Protein AF-A0A9E2CXP8-F1 (afdb_monomer_lite)

Radius of gyration: 31.52 Å; chains: 1; bounding box: 55×39×89 Å

pLDDT: mean 81.75, std 13.58, range [35.97, 96.25]

Secondary structure (DSSP, 8-state):
----PPEEEEEEEETT--SSHHHHHHHTT--GGGEEEEEE-SS----HHHHHHHHH--TT-EEEE--SHHHHHHHHHHHHHHHHHHHHHHHHHHHHHTT---SSPPS--HHHHHHHHHHTT-TT--HHHHHHHHT--HHHHHHHB-TTSPBPHHHHHHHTT---

Foldseek 3Di:
DPPDAAEAEEEEDEVVDPDPDQVVVVVVVHDNVRYFYAYDDPDDPDGVRVVVNVVVDDPRHHYDYPDDVPVVVVVVVVVVVVVVVVVVVVVVVVCVVVVDDDDDDDLDALVLLVVLLVLALDPPRDLVVSCVVSVHDSVVSCCAAPNNSDGHPVVVCNVVVNDD

Sequence (164 aa):
MPPDRCRVGIIFCWVLFVLHNKDALIAAGVAADHIYEDRASGKLDARPGLDAALKSLREGDTLVVWKLVFGIFAALAEFERELISERTKAGLASARARGRSGGAPYKMTVAKLRLAMAAMGQPETTVGDLCNELGITRQTLYRHVDPDGNLRDDGQKLLAGRRK

Structure (mmCIF, N/CA/C/O backbone):
data_AF-A0A9E2CXP8-F1
#
_entry.id   AF-A0A9E2CXP8-F1
#
loop_
_atom_site.group_PDB
_atom_site.id
_atom_site.type_symbol
_atom_site.label_atom_id
_atom_site.label_alt_id
_atom_site.label_comp_id
_atom_site.label_asym_id
_atom_site.label_entity_id
_atom_site.label_seq_id
_atom_site.pdbx_PDB_ins_code
_atom_site.Cartn_x
_atom_site.Cartn_y
_atom_site.Cartn_z
_atom_site.occupancy
_atom_site.B_iso_or_equiv
_atom_site.auth_seq_id
_atom_site.auth_comp_id
_atom_site.auth_asym_id
_atom_site.auth_atom_id
_atom_site.pdbx_PDB_model_num
ATOM 1 N N . MET A 1 1 ? 27.183 7.262 -57.376 1.00 35.97 1 MET A N 1
ATOM 2 C CA . MET A 1 1 ? 27.556 6.630 -56.095 1.00 35.97 1 MET A CA 1
ATOM 3 C C . MET A 1 1 ? 26.531 7.099 -55.076 1.00 35.97 1 MET A C 1
ATOM 5 O O . MET A 1 1 ? 26.427 8.312 -54.927 1.00 35.97 1 MET A O 1
ATOM 9 N N . PRO A 1 2 ? 25.674 6.235 -54.505 1.00 46.97 2 PRO A N 1
ATOM 10 C CA . PRO A 1 2 ? 24.772 6.692 -53.452 1.00 46.97 2 PRO A CA 1
ATOM 11 C C . PRO A 1 2 ? 25.624 7.181 -52.267 1.00 46.97 2 PRO A C 1
ATOM 13 O O . PRO A 1 2 ? 26.678 6.586 -52.031 1.00 46.97 2 PRO A O 1
ATOM 16 N N . PRO A 1 3 ? 25.227 8.265 -51.577 1.00 52.47 3 PRO A N 1
ATOM 17 C CA . PRO A 1 3 ? 25.973 8.779 -50.433 1.00 52.47 3 PRO A CA 1
ATOM 18 C C . PRO A 1 3 ? 26.113 7.686 -49.368 1.00 52.47 3 PRO A C 1
ATOM 20 O O . PRO A 1 3 ? 25.228 6.835 -49.232 1.00 52.47 3 PRO A O 1
ATOM 23 N N . ASP A 1 4 ? 27.236 7.692 -48.654 1.00 58.53 4 ASP A N 1
ATOM 24 C CA . ASP A 1 4 ? 27.537 6.742 -47.585 1.00 58.53 4 ASP A CA 1
ATOM 25 C C . ASP A 1 4 ? 26.361 6.674 -46.597 1.00 58.53 4 ASP A C 1
ATOM 27 O O . ASP A 1 4 ? 26.051 7.632 -45.890 1.00 58.53 4 ASP A O 1
ATOM 31 N N . ARG A 1 5 ? 25.639 5.547 -46.610 1.00 66.69 5 ARG A N 1
ATOM 32 C CA . ARG A 1 5 ? 24.440 5.339 -45.787 1.00 66.69 5 ARG A CA 1
ATOM 33 C C . ARG A 1 5 ? 24.847 5.285 -44.317 1.00 66.69 5 ARG A C 1
ATOM 35 O O . ARG A 1 5 ? 25.621 4.404 -43.937 1.00 66.69 5 ARG A O 1
ATOM 42 N N . CYS A 1 6 ? 24.315 6.187 -43.496 1.00 71.00 6 CYS A N 1
ATOM 43 C CA . CYS A 1 6 ? 24.635 6.232 -42.074 1.00 71.00 6 CYS A CA 1
ATOM 44 C C . CYS A 1 6 ? 23.954 5.080 -41.321 1.00 71.00 6 CYS A C 1
ATOM 46 O O . CYS A 1 6 ? 22.795 4.724 -41.561 1.00 71.00 6 CYS A O 1
ATOM 48 N N . ARG A 1 7 ? 24.704 4.466 -40.401 1.00 78.94 7 ARG A N 1
ATOM 49 C CA . ARG A 1 7 ? 24.192 3.463 -39.463 1.00 78.94 7 ARG A CA 1
ATOM 50 C C . ARG A 1 7 ? 24.018 4.127 -38.108 1.00 78.94 7 ARG A C 1
ATOM 52 O O . ARG A 1 7 ? 24.965 4.713 -37.596 1.00 78.94 7 ARG A O 1
ATOM 59 N N . VAL A 1 8 ? 22.830 3.995 -37.531 1.00 78.62 8 VAL A N 1
ATOM 60 C CA . VAL A 1 8 ? 22.523 4.484 -36.182 1.00 78.62 8 VAL A CA 1
ATOM 61 C C . VAL A 1 8 ? 22.407 3.285 -35.255 1.00 78.62 8 VAL A C 1
ATOM 63 O O . VAL A 1 8 ? 21.704 2.328 -35.574 1.00 78.62 8 VAL A O 1
ATOM 66 N N . GLY A 1 9 ? 23.111 3.307 -34.128 1.00 77.00 9 GLY A N 1
ATOM 67 C CA . GLY A 1 9 ? 23.114 2.229 -33.145 1.00 77.00 9 GLY A CA 1
ATOM 68 C C . GLY A 1 9 ? 22.351 2.613 -31.888 1.00 77.00 9 GLY A C 1
ATOM 69 O O . GLY A 1 9 ? 22.445 3.745 -31.420 1.00 77.00 9 GLY A O 1
ATOM 70 N N . ILE A 1 10 ? 21.632 1.657 -31.303 1.00 76.06 10 ILE A N 1
ATOM 71 C CA . ILE A 1 10 ? 21.034 1.829 -29.977 1.00 76.06 10 ILE A CA 1
ATOM 72 C C . ILE A 1 10 ? 21.374 0.665 -29.050 1.00 76.06 10 ILE A C 1
ATOM 74 O O . ILE A 1 10 ? 21.231 -0.509 -29.403 1.00 76.06 10 ILE A O 1
ATOM 78 N N . ILE A 1 11 ? 21.782 1.013 -27.833 1.00 74.31 11 ILE A N 1
ATOM 79 C CA . ILE A 1 11 ? 22.097 0.103 -26.739 1.00 74.31 11 ILE A CA 1
ATOM 80 C C . ILE A 1 11 ? 21.043 0.264 -25.648 1.00 74.31 11 ILE A C 1
ATOM 82 O O . ILE A 1 11 ? 20.830 1.355 -25.127 1.00 74.31 11 ILE A O 1
ATOM 86 N N . PHE A 1 12 ? 20.431 -0.845 -25.240 1.00 69.88 12 PHE A N 1
ATOM 87 C CA . PHE A 1 12 ? 19.623 -0.882 -24.027 1.00 69.88 12 PHE A CA 1
ATOM 88 C C . PHE A 1 12 ? 20.480 -1.401 -22.869 1.00 69.88 12 PHE A C 1
ATOM 90 O O . PHE A 1 12 ? 20.890 -2.561 -22.845 1.00 69.88 12 PHE A O 1
ATOM 97 N N . CYS A 1 13 ? 20.779 -0.518 -21.928 1.00 63.81 13 CYS A N 1
ATOM 98 C CA . CYS A 1 13 ? 21.586 -0.762 -20.747 1.00 63.81 13 CYS A CA 1
ATOM 99 C C . CYS A 1 13 ? 20.659 -1.058 -19.561 1.00 63.81 13 CYS A C 1
ATOM 101 O O . CYS A 1 13 ? 20.107 -0.159 -18.917 1.00 63.81 13 CYS A O 1
ATOM 103 N N . TRP A 1 14 ? 20.476 -2.348 -19.276 1.00 59.94 14 TRP A N 1
ATOM 104 C CA . TRP A 1 14 ? 19.907 -2.786 -18.006 1.00 59.94 14 TRP A CA 1
ATOM 105 C C . TRP A 1 14 ? 21.019 -2.776 -16.960 1.00 59.94 14 TRP A C 1
ATOM 107 O O . TRP A 1 14 ? 22.137 -3.190 -17.256 1.00 59.94 14 TRP A O 1
ATOM 117 N N . VAL A 1 15 ? 20.724 -2.311 -15.743 1.00 55.59 15 VAL A N 1
ATOM 118 C CA . VAL A 1 15 ? 21.714 -2.056 -14.669 1.00 55.59 15 VAL A CA 1
ATOM 119 C C . VAL A 1 15 ? 22.674 -3.229 -14.398 1.00 55.59 15 VAL A C 1
ATOM 121 O O . VAL A 1 15 ? 23.757 -3.012 -13.866 1.00 55.59 15 VAL A O 1
ATOM 124 N N . LEU A 1 16 ? 22.317 -4.454 -14.796 1.00 52.16 16 LEU A N 1
ATOM 125 C CA . LEU A 1 16 ? 23.128 -5.655 -14.608 1.00 52.16 16 LEU A CA 1
ATOM 126 C C . LEU A 1 16 ? 24.107 -5.988 -15.758 1.00 52.16 16 LEU A C 1
ATOM 128 O O . LEU A 1 16 ? 24.914 -6.898 -15.598 1.00 52.16 16 LEU A O 1
ATOM 132 N N . PHE A 1 17 ? 24.068 -5.300 -16.905 1.00 52.06 17 PHE A N 1
ATOM 133 C CA . PHE A 1 17 ? 24.870 -5.662 -18.084 1.00 52.06 17 PHE A CA 1
ATOM 134 C C . PHE A 1 17 ? 25.500 -4.426 -18.737 1.00 52.06 17 PHE A C 1
ATOM 136 O O . PHE A 1 17 ? 25.025 -3.899 -19.741 1.00 52.06 17 PHE A O 1
ATOM 143 N N . VAL A 1 18 ? 26.584 -3.936 -18.139 1.00 51.12 18 VAL A N 1
ATOM 144 C CA . VAL A 1 18 ? 27.315 -2.756 -18.614 1.00 51.12 18 VAL A CA 1
ATOM 145 C C . VAL A 1 18 ? 28.747 -3.180 -18.887 1.00 51.12 18 VAL A C 1
ATOM 147 O O . VAL A 1 18 ? 29.464 -3.406 -17.926 1.00 51.12 18 VAL A O 1
ATOM 150 N N . LEU A 1 19 ? 29.128 -3.353 -20.161 1.00 48.81 19 LEU A N 1
ATOM 151 C CA . LEU A 1 19 ? 30.477 -3.066 -20.706 1.00 48.81 19 LEU A CA 1
ATOM 152 C C . LEU A 1 19 ? 30.718 -3.646 -22.115 1.00 48.81 19 LEU A C 1
ATOM 154 O O . LEU A 1 19 ? 31.548 -3.105 -22.825 1.00 48.81 19 LEU A O 1
ATOM 158 N N . HIS A 1 20 ? 29.985 -4.669 -22.576 1.00 54.59 20 HIS A N 1
ATOM 159 C CA . HIS A 1 20 ? 30.337 -5.387 -23.825 1.00 54.59 20 HIS A CA 1
ATOM 160 C C . HIS A 1 20 ? 29.645 -4.916 -25.128 1.00 54.59 20 HIS A C 1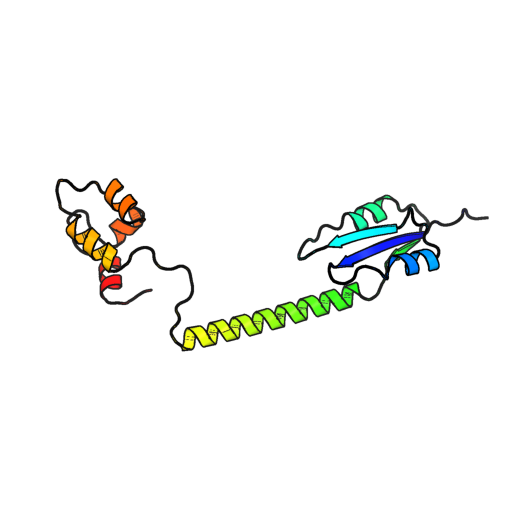
ATOM 162 O O . HIS A 1 20 ? 29.897 -5.486 -26.186 1.00 54.59 20 HIS A O 1
ATOM 168 N N . ASN A 1 21 ? 28.742 -3.925 -25.091 1.00 64.69 21 ASN A N 1
ATOM 169 C CA . ASN A 1 21 ? 27.848 -3.641 -26.234 1.00 64.69 21 ASN A CA 1
ATOM 170 C C . ASN A 1 21 ? 28.375 -2.554 -27.203 1.00 64.69 21 ASN A C 1
ATOM 172 O O . ASN A 1 21 ? 28.172 -2.651 -28.411 1.00 64.69 21 ASN A O 1
ATOM 176 N N . LYS A 1 22 ? 29.111 -1.546 -26.712 1.00 71.69 22 LYS A N 1
ATOM 177 C CA . LYS A 1 22 ? 29.626 -0.448 -27.558 1.00 71.69 22 LYS A CA 1
ATOM 178 C C . LYS A 1 22 ? 30.619 -0.930 -28.616 1.00 71.69 22 LYS A C 1
ATOM 180 O O . LYS A 1 22 ? 30.468 -0.586 -29.786 1.00 71.69 22 LYS A O 1
ATOM 185 N N . ASP A 1 23 ? 31.566 -1.778 -28.226 1.00 75.56 23 ASP A N 1
ATOM 186 C CA . ASP A 1 23 ? 32.609 -2.283 -29.126 1.00 75.56 23 ASP A CA 1
ATOM 187 C C . ASP A 1 23 ? 32.026 -3.113 -30.277 1.00 75.56 23 ASP A C 1
ATOM 189 O O . ASP A 1 23 ? 32.481 -3.014 -31.415 1.00 75.56 23 ASP A O 1
ATOM 193 N N . ALA A 1 24 ? 30.957 -3.871 -30.011 1.00 74.31 24 ALA A N 1
ATOM 194 C CA . ALA A 1 24 ? 30.262 -4.657 -31.026 1.00 74.31 24 ALA A CA 1
ATOM 195 C C . ALA A 1 24 ? 29.570 -3.778 -32.086 1.00 74.31 24 ALA A C 1
ATOM 197 O O . ALA A 1 24 ? 29.554 -4.136 -33.263 1.00 74.31 24 ALA A O 1
ATOM 198 N N . LEU A 1 25 ? 29.021 -2.621 -31.696 1.00 75.88 25 LEU A N 1
ATOM 199 C CA . LEU A 1 25 ? 28.403 -1.675 -32.633 1.00 75.88 25 LEU A CA 1
ATOM 200 C C . LEU A 1 25 ? 29.446 -0.913 -33.455 1.00 75.88 25 LEU A C 1
ATOM 202 O O . LEU A 1 25 ? 29.259 -0.735 -34.660 1.00 75.88 25 LEU A O 1
ATOM 206 N N . ILE A 1 26 ? 30.563 -0.533 -32.835 1.00 81.12 26 ILE A N 1
ATOM 207 C CA . ILE A 1 26 ? 31.689 0.098 -33.534 1.00 81.12 26 ILE A CA 1
ATOM 208 C C . ILE A 1 26 ? 32.286 -0.880 -34.557 1.00 81.12 26 ILE A C 1
ATOM 210 O O . ILE A 1 26 ? 32.475 -0.518 -35.717 1.00 81.12 26 ILE A O 1
ATOM 214 N N . ALA A 1 27 ? 32.489 -2.146 -34.176 1.00 79.62 27 ALA A N 1
ATOM 215 C CA . ALA A 1 27 ? 32.935 -3.202 -35.089 1.00 79.62 27 ALA A CA 1
ATOM 216 C C . ALA A 1 27 ? 31.931 -3.473 -36.228 1.00 79.62 27 ALA A C 1
ATOM 218 O O . ALA A 1 27 ? 32.328 -3.847 -37.330 1.00 79.62 27 ALA A O 1
ATOM 219 N N . ALA A 1 28 ? 30.635 -3.238 -35.997 1.00 76.44 28 ALA A N 1
ATOM 220 C CA . ALA A 1 28 ? 29.589 -3.303 -37.019 1.00 76.44 28 ALA A CA 1
ATOM 221 C C . ALA A 1 28 ? 29.518 -2.052 -37.924 1.00 76.44 28 ALA A C 1
ATOM 223 O O . ALA A 1 28 ? 28.629 -1.965 -38.781 1.00 76.44 28 ALA A O 1
ATOM 224 N N . GLY A 1 29 ? 30.435 -1.092 -37.763 1.00 81.19 29 GLY A N 1
ATOM 225 C CA . GLY A 1 29 ? 30.525 0.117 -38.582 1.00 81.19 29 GLY A CA 1
ATOM 226 C C . GLY A 1 29 ? 29.540 1.218 -38.190 1.00 81.19 29 GLY A C 1
ATOM 227 O O . GLY A 1 29 ? 29.186 2.036 -39.036 1.00 81.19 29 GLY A O 1
ATOM 228 N N . VAL A 1 30 ? 29.055 1.227 -36.944 1.00 83.44 30 VAL A N 1
ATOM 229 C CA . VAL A 1 30 ? 28.290 2.353 -36.390 1.00 83.44 30 VAL A CA 1
ATOM 230 C C . VAL A 1 30 ? 29.275 3.390 -35.853 1.00 83.44 30 VAL A C 1
ATOM 232 O O . VAL A 1 30 ? 30.116 3.072 -35.012 1.00 83.44 30 VAL A O 1
ATOM 235 N N . ALA A 1 31 ? 29.177 4.628 -36.332 1.00 82.31 31 ALA A N 1
ATOM 236 C CA . ALA A 1 31 ? 30.003 5.720 -35.832 1.00 82.31 31 ALA A CA 1
ATOM 237 C C . ALA A 1 31 ? 29.604 6.084 -34.389 1.00 82.31 31 ALA A C 1
ATOM 239 O O . ALA A 1 31 ? 28.431 6.021 -34.022 1.00 82.31 31 ALA A O 1
ATOM 240 N N . ALA A 1 32 ? 30.587 6.412 -33.546 1.00 79.31 32 ALA A N 1
ATOM 241 C CA . ALA A 1 32 ? 30.396 6.537 -32.097 1.00 79.31 32 ALA A CA 1
ATOM 242 C C . ALA A 1 32 ? 29.436 7.672 -31.687 1.00 79.31 32 ALA A C 1
ATOM 244 O O . ALA A 1 32 ? 28.761 7.572 -30.666 1.00 79.31 32 ALA A O 1
ATOM 245 N N . ASP A 1 33 ? 29.361 8.725 -32.496 1.00 83.00 33 ASP A N 1
ATOM 246 C CA . ASP A 1 33 ? 28.425 9.849 -32.392 1.00 83.00 33 ASP A CA 1
ATOM 247 C C . ASP A 1 33 ? 26.975 9.468 -32.730 1.00 83.00 33 ASP A C 1
ATOM 249 O O . ASP A 1 33 ? 26.037 10.138 -32.300 1.00 83.00 33 ASP A O 1
ATOM 253 N N . HIS A 1 34 ? 26.787 8.352 -33.433 1.00 83.25 34 HIS A N 1
ATOM 254 C CA . HIS A 1 34 ? 25.494 7.776 -33.786 1.00 83.25 34 HIS A CA 1
ATOM 255 C C . HIS A 1 34 ? 25.107 6.574 -32.902 1.00 83.25 34 HIS A C 1
ATOM 257 O O . HIS A 1 34 ? 24.222 5.798 -33.274 1.00 83.25 34 HIS A O 1
ATOM 263 N N . ILE A 1 35 ? 25.745 6.405 -31.733 1.00 84.44 35 ILE A N 1
ATOM 264 C CA . ILE A 1 35 ? 25.391 5.386 -30.732 1.00 84.44 35 ILE A CA 1
ATOM 265 C C . ILE A 1 35 ? 24.607 6.027 -29.585 1.00 84.44 35 ILE A C 1
ATOM 267 O O . ILE A 1 35 ? 25.123 6.860 -28.842 1.00 84.44 35 ILE 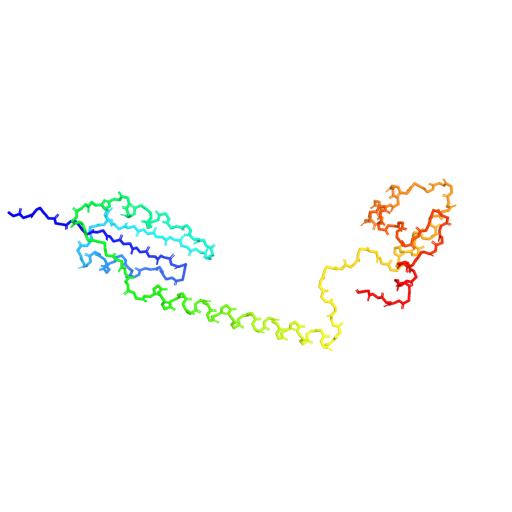A O 1
ATOM 271 N N . TYR A 1 36 ? 23.374 5.569 -29.397 1.00 84.69 36 TYR A N 1
ATOM 272 C CA . TYR A 1 36 ? 22.481 6.008 -28.329 1.00 84.69 36 TYR A CA 1
ATOM 273 C C . TYR A 1 36 ? 22.366 4.940 -27.241 1.00 84.69 36 TYR A C 1
ATOM 275 O O . TYR A 1 36 ? 22.415 3.742 -27.524 1.00 84.69 36 TYR A O 1
ATOM 283 N N . GLU A 1 37 ? 22.184 5.364 -25.991 1.00 78.38 37 GLU A N 1
ATOM 284 C CA . GLU A 1 37 ? 22.066 4.465 -24.841 1.00 78.38 37 GLU A CA 1
ATOM 285 C C . GLU A 1 37 ? 20.803 4.765 -24.036 1.00 78.38 37 GLU A C 1
ATOM 287 O O . GLU A 1 37 ? 20.549 5.906 -23.657 1.00 78.38 37 GLU A O 1
ATOM 292 N N . ASP A 1 38 ? 20.044 3.722 -23.720 1.00 77.19 38 ASP A N 1
ATOM 293 C CA . ASP A 1 38 ? 18.969 3.773 -22.736 1.00 77.19 38 ASP A CA 1
ATOM 294 C C . ASP A 1 38 ? 19.436 3.122 -21.445 1.00 77.19 38 ASP A C 1
ATOM 296 O O . ASP A 1 38 ? 19.695 1.922 -21.416 1.00 77.19 38 ASP A O 1
ATOM 300 N N . ARG A 1 39 ? 19.507 3.885 -20.354 1.00 70.19 39 ARG A N 1
ATOM 301 C CA . ARG A 1 39 ? 19.752 3.330 -19.021 1.00 70.19 39 ARG A CA 1
ATOM 302 C C . ARG A 1 39 ? 18.428 3.190 -18.286 1.00 70.19 39 ARG A C 1
ATOM 304 O O . ARG A 1 39 ? 17.881 4.181 -17.813 1.00 70.19 39 ARG A O 1
ATOM 311 N N . ALA A 1 40 ? 17.938 1.962 -18.159 1.00 63.81 40 ALA A N 1
ATOM 312 C CA . ALA A 1 40 ? 16.689 1.684 -17.459 1.00 63.81 40 ALA A CA 1
ATOM 313 C C . ALA A 1 40 ? 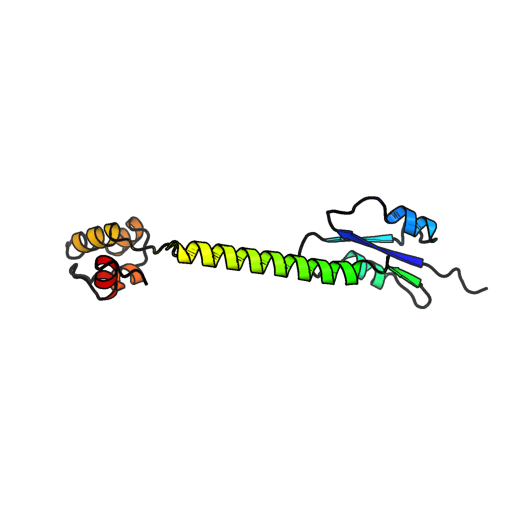16.938 0.825 -16.215 1.00 63.81 40 ALA A C 1
ATOM 315 O O . ALA A 1 40 ? 17.522 -0.259 -16.288 1.00 63.81 40 ALA A O 1
ATOM 316 N N . SER A 1 41 ? 16.465 1.305 -15.063 1.00 56.66 41 SER A N 1
ATOM 317 C CA . SER A 1 41 ? 16.297 0.506 -13.852 1.00 56.66 41 SER A CA 1
ATOM 318 C C . SER A 1 41 ? 14.802 0.427 -13.531 1.00 56.66 41 SER A C 1
ATOM 320 O O . SER A 1 41 ? 14.136 1.432 -13.292 1.00 56.66 41 SER A O 1
ATOM 322 N N . GLY A 1 42 ? 14.235 -0.777 -13.578 1.00 59.91 42 GLY A N 1
ATOM 323 C CA . GLY A 1 42 ? 12.827 -0.997 -13.242 1.00 59.91 42 GLY A CA 1
ATOM 324 C C . GLY A 1 42 ? 11.819 -0.650 -14.348 1.00 59.91 42 GLY A C 1
ATOM 325 O O . GLY A 1 42 ? 12.093 -0.791 -15.536 1.00 59.91 42 GLY A O 1
ATOM 326 N N . LYS A 1 43 ? 10.602 -0.277 -13.930 1.00 55.44 43 LYS A N 1
ATOM 327 C CA . LYS A 1 43 ? 9.381 -0.170 -14.752 1.00 55.44 43 LYS A CA 1
ATOM 328 C C . LYS A 1 43 ? 9.205 1.233 -15.351 1.00 55.44 43 LYS A C 1
ATOM 330 O O . LYS A 1 43 ? 8.200 1.894 -15.102 1.00 55.44 43 LYS A O 1
ATOM 335 N N . LEU A 1 44 ? 10.214 1.727 -16.057 1.00 58.50 44 LEU A N 1
ATOM 336 C CA . LEU A 1 44 ? 10.110 2.973 -16.813 1.00 58.50 44 LEU A CA 1
ATOM 337 C C . LEU A 1 44 ? 9.952 2.622 -18.290 1.00 58.50 44 LEU A C 1
ATOM 339 O O . LEU A 1 44 ? 10.851 2.038 -18.888 1.00 58.50 44 LEU A O 1
ATOM 343 N N . ASP A 1 45 ? 8.799 2.980 -18.856 1.00 64.06 45 ASP A N 1
ATOM 344 C CA . ASP A 1 45 ? 8.516 2.804 -20.286 1.00 64.06 45 ASP A CA 1
ATOM 345 C C . ASP A 1 45 ? 9.220 3.870 -21.143 1.00 64.06 45 ASP A C 1
ATOM 347 O O . ASP A 1 45 ? 9.375 3.698 -22.351 1.00 64.06 45 ASP A O 1
ATOM 351 N N . ALA A 1 46 ? 9.663 4.967 -20.518 1.00 71.44 46 ALA A N 1
ATOM 352 C CA . ALA A 1 46 ? 10.371 6.052 -21.183 1.00 71.44 46 ALA A CA 1
ATOM 353 C C . ALA A 1 46 ? 11.761 5.597 -21.650 1.00 71.44 46 ALA A C 1
ATOM 355 O O . ALA A 1 46 ? 12.570 5.119 -20.851 1.00 71.44 46 ALA A O 1
ATOM 356 N N . ARG A 1 47 ? 12.036 5.791 -22.944 1.00 76.00 47 ARG A N 1
ATOM 357 C CA . ARG A 1 47 ? 13.292 5.419 -23.605 1.00 76.00 47 ARG A CA 1
ATOM 358 C C . ARG A 1 47 ? 13.898 6.616 -24.333 1.00 76.00 47 ARG A C 1
ATOM 360 O O . ARG A 1 47 ? 13.815 6.701 -25.558 1.00 76.00 47 ARG A O 1
ATOM 367 N N . PRO A 1 48 ? 14.479 7.572 -23.591 1.00 83.62 48 PRO A N 1
ATOM 368 C CA . PRO A 1 48 ? 15.024 8.785 -24.189 1.00 83.62 48 PRO A CA 1
ATOM 369 C C . PRO A 1 48 ? 16.139 8.501 -25.210 1.00 83.62 48 PRO A C 1
ATOM 371 O O . PRO A 1 48 ? 16.290 9.270 -26.157 1.00 83.62 48 PRO A O 1
ATOM 374 N N . GLY A 1 49 ? 16.893 7.405 -25.058 1.00 84.50 49 GLY A N 1
ATOM 375 C CA . GLY A 1 49 ? 17.906 6.963 -26.016 1.00 84.50 49 GLY A CA 1
ATOM 376 C C . GLY A 1 49 ? 17.290 6.482 -27.329 1.00 84.50 49 GLY A C 1
ATOM 377 O O . GLY A 1 49 ? 17.745 6.883 -28.399 1.00 84.50 49 GLY A O 1
ATOM 378 N N . LEU A 1 50 ? 16.210 5.696 -27.264 1.00 82.75 50 LEU A N 1
ATOM 379 C CA . LEU A 1 50 ? 15.450 5.290 -28.451 1.00 82.75 50 LEU A CA 1
ATOM 380 C C . LEU A 1 50 ? 14.782 6.467 -29.143 1.00 82.75 50 LEU A C 1
ATOM 382 O O . LEU A 1 50 ? 14.881 6.587 -30.362 1.00 82.75 50 LEU A O 1
ATOM 386 N N . ASP A 1 51 ? 14.163 7.359 -28.380 1.00 85.94 51 ASP A N 1
ATOM 387 C CA . ASP A 1 51 ? 13.521 8.546 -28.935 1.00 85.94 51 ASP A CA 1
ATOM 388 C C . ASP A 1 51 ? 14.541 9.460 -29.631 1.00 85.94 51 ASP A C 1
ATOM 390 O O . ASP A 1 51 ? 14.259 10.017 -30.693 1.00 85.94 51 ASP A O 1
ATOM 394 N N . ALA A 1 52 ? 15.742 9.605 -29.063 1.00 86.69 52 ALA A N 1
ATOM 395 C CA . ALA A 1 52 ? 16.830 10.369 -29.668 1.00 86.69 52 ALA A CA 1
ATOM 396 C C . ALA A 1 52 ? 17.378 9.702 -30.941 1.00 86.69 52 ALA A C 1
ATOM 398 O O . ALA A 1 52 ? 17.602 10.399 -31.931 1.00 86.69 52 ALA A O 1
ATOM 399 N N . ALA A 1 53 ? 17.528 8.372 -30.945 1.00 86.25 53 ALA A N 1
ATOM 400 C CA . ALA A 1 53 ? 17.949 7.617 -32.124 1.00 86.25 53 ALA A CA 1
ATOM 401 C C . ALA A 1 53 ? 16.924 7.725 -33.262 1.00 86.25 53 ALA A C 1
ATOM 403 O O . ALA A 1 53 ? 17.285 7.959 -34.409 1.00 86.25 53 ALA A O 1
ATOM 404 N N . LEU A 1 54 ? 15.630 7.613 -32.951 1.00 86.50 54 LEU A N 1
ATOM 405 C CA . LEU A 1 54 ? 14.564 7.745 -33.945 1.00 86.50 54 LEU A CA 1
ATOM 406 C C . LEU A 1 54 ? 14.486 9.158 -34.535 1.00 86.50 54 LEU A C 1
ATOM 408 O O . LEU A 1 54 ? 14.198 9.303 -35.718 1.00 86.50 54 LEU A O 1
ATOM 412 N N . LYS A 1 55 ? 14.771 10.196 -33.737 1.00 88.31 55 LYS A N 1
ATOM 413 C CA . LYS A 1 55 ? 14.808 11.591 -34.207 1.00 88.31 55 LYS A CA 1
ATOM 414 C C . LYS A 1 55 ? 16.000 11.907 -35.110 1.00 88.31 55 LYS A C 1
ATOM 416 O O . LYS A 1 55 ? 15.913 12.861 -35.879 1.00 88.31 55 LYS A O 1
ATOM 421 N N . SER A 1 56 ? 17.109 11.177 -34.993 1.00 86.56 56 SER A N 1
ATOM 422 C CA . SER A 1 56 ? 18.304 11.421 -35.810 1.00 86.56 56 SER A CA 1
ATOM 423 C C . SER A 1 56 ? 18.300 10.678 -37.146 1.00 86.56 56 SER A C 1
ATOM 425 O O . SER A 1 56 ? 19.039 11.080 -38.045 1.00 86.56 56 SER A O 1
ATOM 427 N N . LEU A 1 57 ? 17.455 9.651 -37.293 1.00 87.06 57 LEU A N 1
ATOM 428 C CA . LEU A 1 57 ? 17.301 8.886 -38.529 1.00 87.06 57 LEU A CA 1
ATOM 429 C C . LEU A 1 57 ? 16.736 9.738 -39.670 1.00 87.06 57 LEU A C 1
ATOM 431 O O . LEU A 1 57 ? 15.764 10.480 -39.511 1.00 87.06 57 LEU A O 1
ATOM 435 N N . ARG A 1 58 ? 17.315 9.558 -40.854 1.00 85.81 58 ARG A N 1
ATOM 436 C CA . ARG A 1 58 ? 16.848 10.117 -42.123 1.00 85.81 58 ARG A CA 1
ATOM 437 C C . ARG A 1 58 ? 16.406 9.003 -43.065 1.00 85.81 58 ARG A C 1
ATOM 439 O O . ARG A 1 58 ? 16.684 7.822 -42.856 1.00 85.81 58 ARG A O 1
ATOM 446 N N . GLU A 1 59 ? 15.701 9.383 -44.125 1.00 81.69 59 GLU A N 1
ATOM 447 C CA . GLU A 1 59 ? 15.308 8.439 -45.167 1.00 81.69 59 GLU A CA 1
ATOM 448 C C . GLU A 1 59 ? 16.552 7.786 -45.795 1.00 81.69 59 GLU A C 1
ATOM 450 O O . GLU A 1 59 ? 17.451 8.472 -46.279 1.00 81.69 59 GLU A O 1
ATOM 455 N N . GLY A 1 60 ? 16.608 6.452 -45.756 1.00 80.81 60 GLY A N 1
ATOM 456 C CA . GLY A 1 60 ? 17.741 5.664 -46.252 1.00 80.81 60 GLY A CA 1
ATOM 457 C C . GLY A 1 60 ? 18.760 5.222 -45.191 1.00 80.81 60 GLY A C 1
ATOM 458 O O . GLY A 1 60 ? 19.635 4.414 -45.521 1.00 80.81 60 GLY A O 1
ATOM 459 N N . ASP A 1 61 ? 18.632 5.673 -43.938 1.00 84.69 61 ASP A N 1
ATOM 460 C CA . ASP A 1 61 ? 19.478 5.219 -42.828 1.00 84.69 61 ASP A CA 1
ATOM 461 C C . ASP A 1 61 ? 19.102 3.811 -42.345 1.00 84.69 61 ASP A C 1
ATOM 463 O O . ASP A 1 61 ? 17.971 3.342 -42.491 1.00 84.69 61 ASP A O 1
ATOM 467 N N . THR A 1 62 ? 20.066 3.116 -41.735 1.00 82.00 62 THR A N 1
ATOM 468 C CA . THR A 1 62 ? 19.851 1.784 -41.148 1.00 82.00 62 THR A CA 1
ATOM 469 C C . THR A 1 62 ? 19.990 1.836 -39.632 1.00 82.00 62 THR A C 1
ATOM 471 O O . THR A 1 62 ? 21.078 2.078 -39.108 1.00 82.00 62 THR A O 1
ATOM 474 N N . LEU A 1 63 ? 18.897 1.551 -38.919 1.00 82.56 63 LEU A N 1
ATOM 475 C CA . LEU A 1 63 ? 18.908 1.408 -37.465 1.00 82.56 63 LEU A CA 1
ATOM 476 C C . LEU A 1 63 ? 19.397 0.007 -37.067 1.00 82.56 63 LEU A C 1
ATOM 478 O O . LEU A 1 63 ? 18.721 -1.000 -37.295 1.00 82.56 63 LEU A O 1
ATOM 482 N N . VAL A 1 64 ? 20.560 -0.048 -36.428 1.00 78.94 64 VAL A N 1
ATOM 483 C CA . VAL A 1 64 ? 21.143 -1.253 -35.839 1.00 78.94 64 VAL A CA 1
ATOM 484 C C . VAL A 1 64 ? 20.709 -1.329 -34.379 1.00 78.94 64 VAL A C 1
ATOM 486 O O . VAL A 1 64 ? 21.281 -0.706 -33.486 1.00 78.94 64 VAL A O 1
ATOM 489 N N . VAL A 1 65 ? 19.664 -2.112 -34.133 1.00 74.56 65 VAL A N 1
ATOM 490 C CA . VAL A 1 65 ? 19.252 -2.488 -32.778 1.00 74.56 65 VAL A CA 1
ATOM 491 C C . VAL A 1 65 ? 19.976 -3.779 -32.426 1.00 74.56 65 VAL A C 1
ATOM 493 O O . VAL A 1 65 ? 19.909 -4.731 -33.201 1.00 74.56 65 VAL A O 1
ATOM 496 N N . TRP A 1 66 ? 20.642 -3.853 -31.275 1.00 66.44 66 TRP A N 1
ATOM 497 C CA . TRP A 1 66 ? 21.228 -5.113 -30.813 1.00 66.44 66 TRP A CA 1
ATOM 498 C C . TRP A 1 66 ? 20.085 -6.092 -30.457 1.00 66.44 66 TRP A C 1
ATOM 500 O O . TRP A 1 66 ? 19.416 -5.962 -29.429 1.00 66.44 66 TRP A O 1
ATOM 510 N N . LYS A 1 67 ? 19.752 -6.985 -31.403 1.00 55.25 67 LYS A N 1
ATOM 511 C CA . LYS A 1 67 ? 18.436 -7.638 -31.544 1.00 55.25 67 LYS A CA 1
ATOM 512 C C . LYS A 1 67 ? 18.495 -9.138 -31.246 1.00 55.25 67 LYS A C 1
ATOM 514 O O . LYS A 1 67 ? 19.088 -9.894 -31.999 1.00 55.25 67 LYS A O 1
ATOM 519 N N . LEU A 1 68 ? 17.825 -9.537 -30.167 1.00 51.66 68 LEU A N 1
ATOM 520 C CA . LEU A 1 68 ? 17.142 -10.830 -29.900 1.00 51.66 68 LEU A CA 1
ATOM 521 C C . LEU A 1 68 ? 16.762 -10.908 -28.419 1.00 51.66 68 LEU A C 1
ATOM 523 O O . LEU A 1 68 ? 15.780 -11.517 -28.013 1.00 51.66 68 LEU A O 1
ATOM 527 N N . VAL A 1 69 ? 17.538 -10.201 -27.618 1.00 58.12 69 VAL A N 1
ATOM 528 C CA . VAL A 1 69 ? 17.517 -10.257 -26.173 1.00 58.12 69 VAL A CA 1
ATOM 529 C C . VAL A 1 69 ? 16.314 -9.513 -25.571 1.00 58.12 69 VAL A C 1
ATOM 531 O O . VAL A 1 69 ? 15.864 -9.867 -24.492 1.00 58.12 69 VAL A O 1
ATOM 534 N N . PHE A 1 70 ? 15.714 -8.548 -26.279 1.00 61.50 70 PHE A N 1
ATOM 535 C CA . PHE A 1 70 ? 14.580 -7.785 -25.740 1.00 61.50 70 PHE A CA 1
ATOM 536 C C . PHE A 1 70 ? 13.312 -8.633 -25.543 1.00 61.50 70 PHE A C 1
ATOM 538 O O . PHE A 1 70 ? 12.715 -8.582 -24.475 1.00 61.50 70 PHE A O 1
ATOM 545 N N . GLY A 1 71 ? 12.913 -9.435 -26.537 1.00 64.19 71 GLY A N 1
ATOM 546 C CA . GLY A 1 71 ? 11.735 -10.305 -26.408 1.00 64.19 71 GLY A CA 1
ATOM 547 C C . GLY A 1 71 ? 11.951 -11.428 -25.391 1.00 64.19 71 GLY A C 1
ATOM 548 O O . GLY A 1 71 ? 11.065 -11.722 -24.595 1.00 64.19 71 GLY A O 1
ATOM 549 N N . ILE A 1 72 ? 13.161 -11.995 -25.367 1.00 72.12 72 ILE A N 1
ATOM 550 C CA . ILE A 1 72 ? 13.547 -13.039 -24.412 1.00 72.12 72 ILE A CA 1
ATOM 551 C C . ILE A 1 72 ? 13.581 -12.478 -22.986 1.00 72.12 72 ILE A C 1
ATOM 553 O O . ILE A 1 72 ? 13.019 -13.090 -22.087 1.00 72.12 72 ILE A O 1
ATOM 557 N N . PHE A 1 73 ? 14.171 -11.300 -22.762 1.00 69.88 73 PHE A N 1
ATOM 558 C CA . PHE A 1 73 ? 14.162 -10.672 -21.439 1.00 69.88 73 PHE A CA 1
ATOM 559 C C . PHE A 1 73 ? 12.790 -10.153 -21.026 1.00 69.88 73 PHE A C 1
ATOM 561 O O . PHE A 1 73 ? 12.506 -10.171 -19.836 1.00 69.88 73 PHE A O 1
ATOM 568 N N . ALA A 1 74 ? 11.927 -9.740 -21.957 1.00 69.50 74 ALA A N 1
ATOM 569 C CA . ALA A 1 74 ? 10.540 -9.425 -21.626 1.00 69.50 74 ALA A CA 1
ATOM 570 C C . ALA A 1 74 ? 9.815 -10.675 -21.098 1.00 69.50 74 ALA A C 1
ATOM 572 O O . ALA A 1 74 ? 9.264 -10.640 -20.001 1.00 69.50 74 ALA A O 1
ATOM 573 N N . ALA A 1 75 ? 9.923 -11.799 -21.814 1.00 77.00 75 ALA A N 1
ATOM 574 C CA . ALA A 1 75 ? 9.341 -13.072 -21.391 1.00 77.00 75 ALA A CA 1
ATOM 575 C C . ALA A 1 75 ? 9.945 -13.592 -20.071 1.00 77.00 75 ALA A C 1
ATOM 577 O O . ALA A 1 75 ? 9.218 -14.054 -19.195 1.00 77.00 75 ALA A O 1
ATOM 578 N N . LEU A 1 76 ? 11.267 -13.481 -19.887 1.00 78.56 76 LEU A N 1
ATOM 579 C CA . LEU A 1 76 ? 11.937 -13.872 -18.641 1.00 78.56 76 LEU A CA 1
ATOM 580 C C . LEU A 1 76 ? 11.542 -12.970 -17.466 1.00 78.56 76 LEU A C 1
ATOM 582 O O . LEU A 1 76 ? 11.293 -13.475 -16.377 1.00 78.56 76 LEU A O 1
ATOM 586 N N . ALA A 1 77 ? 11.429 -11.657 -17.673 1.00 74.62 77 ALA A N 1
ATOM 587 C CA . ALA A 1 77 ? 10.997 -10.731 -16.630 1.00 74.62 77 ALA A CA 1
ATOM 588 C C . ALA A 1 77 ? 9.542 -10.986 -16.204 1.00 74.62 77 ALA A C 1
ATOM 590 O O . ALA A 1 77 ? 9.213 -10.883 -15.019 1.00 74.62 77 ALA A O 1
ATOM 591 N N . GLU A 1 78 ? 8.666 -11.333 -17.149 1.00 78.44 78 GLU A N 1
ATOM 592 C CA . GLU A 1 78 ? 7.293 -11.751 -16.855 1.00 78.44 78 GLU A CA 1
ATOM 593 C C . GLU A 1 78 ? 7.267 -13.049 -16.040 1.00 78.44 78 GLU A C 1
ATOM 595 O O . GLU A 1 78 ? 6.601 -13.101 -15.003 1.00 78.44 78 GLU A O 1
ATOM 600 N N . PHE A 1 79 ? 8.068 -14.040 -16.433 1.00 86.25 79 PHE A N 1
ATOM 601 C CA . PHE A 1 79 ? 8.201 -15.312 -15.724 1.00 86.25 79 PHE A CA 1
ATOM 602 C C . PHE A 1 79 ? 8.743 -15.148 -14.293 1.00 86.25 79 PHE A C 1
ATOM 604 O O . PHE A 1 79 ? 8.178 -15.682 -13.336 1.00 86.25 79 PHE A O 1
ATOM 611 N N . GLU A 1 80 ? 9.802 -14.358 -14.104 1.00 87.56 80 GLU A N 1
ATOM 612 C CA . GLU A 1 80 ? 10.354 -14.063 -12.777 1.00 87.56 80 GLU A CA 1
ATOM 613 C C . GLU A 1 80 ? 9.333 -13.351 -11.883 1.00 87.56 80 GLU A C 1
ATOM 615 O O . GLU A 1 80 ? 9.202 -13.657 -10.693 1.00 87.56 80 GLU A O 1
ATOM 620 N N . ARG A 1 81 ? 8.563 -12.416 -12.449 1.00 84.38 81 ARG A N 1
ATOM 621 C CA . ARG A 1 81 ? 7.515 -11.704 -11.715 1.00 84.38 81 ARG A CA 1
ATOM 622 C C . ARG A 1 81 ? 6.387 -12.637 -11.285 1.00 84.38 81 ARG A C 1
ATOM 624 O O . ARG A 1 81 ? 5.873 -12.479 -10.172 1.00 84.38 81 ARG A O 1
ATOM 631 N N . GLU A 1 82 ? 6.003 -13.580 -12.138 1.00 90.69 82 GLU A N 1
ATOM 632 C CA . GLU A 1 82 ? 5.001 -14.595 -11.819 1.00 90.69 82 GLU A CA 1
ATOM 633 C C . GLU A 1 82 ? 5.481 -15.493 -10.674 1.00 90.69 82 GLU A C 1
ATOM 635 O O . GLU A 1 82 ? 4.806 -15.567 -9.645 1.00 90.69 82 GLU A O 1
ATOM 640 N N . LEU A 1 83 ? 6.706 -16.022 -10.759 1.00 91.62 83 LEU A N 1
ATOM 641 C CA . LEU A 1 83 ? 7.334 -16.810 -9.691 1.00 91.62 83 LEU A CA 1
ATOM 642 C C . LEU A 1 83 ? 7.400 -16.060 -8.349 1.00 91.62 83 LEU A C 1
ATOM 644 O O . LEU A 1 83 ? 7.077 -16.613 -7.291 1.00 91.62 83 LEU A O 1
ATOM 648 N N . ILE A 1 84 ? 7.789 -14.781 -8.361 1.00 90.62 84 ILE A N 1
ATOM 649 C CA . ILE A 1 84 ? 7.815 -13.945 -7.150 1.00 90.62 84 ILE A CA 1
ATOM 650 C C . ILE A 1 84 ? 6.398 -13.760 -6.590 1.00 90.62 84 ILE A C 1
ATOM 652 O O . ILE A 1 84 ? 6.199 -13.821 -5.369 1.00 90.62 84 ILE A O 1
ATOM 656 N N . SER A 1 85 ? 5.403 -13.545 -7.456 1.00 92.12 85 SER A N 1
ATOM 657 C CA . SER A 1 85 ? 4.003 -13.389 -7.053 1.00 92.12 85 SER A CA 1
ATOM 658 C C . SER A 1 85 ? 3.468 -14.656 -6.394 1.00 92.12 85 SER A C 1
ATOM 660 O O . SER A 1 85 ? 2.906 -14.587 -5.298 1.00 92.12 85 SER A O 1
ATOM 662 N N . GLU A 1 86 ? 3.681 -15.812 -7.019 1.00 94.25 86 GLU A N 1
ATOM 663 C CA . GLU A 1 86 ? 3.262 -17.111 -6.499 1.00 94.25 86 GLU A CA 1
ATOM 664 C C . GLU A 1 86 ? 3.885 -17.395 -5.138 1.00 94.25 86 GLU A C 1
ATOM 666 O O . GLU A 1 86 ? 3.171 -17.688 -4.174 1.00 94.25 86 GLU A O 1
ATOM 671 N N . ARG A 1 87 ? 5.202 -17.205 -5.011 1.00 93.81 87 ARG A N 1
ATOM 672 C CA . ARG A 1 87 ? 5.904 -17.404 -3.741 1.00 93.81 87 ARG A CA 1
ATOM 673 C C . ARG A 1 87 ? 5.388 -16.471 -2.650 1.00 93.81 87 ARG A C 1
ATOM 675 O O . ARG A 1 87 ? 5.208 -16.891 -1.506 1.00 93.81 87 ARG A O 1
ATOM 682 N N . THR A 1 88 ? 5.115 -15.213 -2.992 1.00 95.06 88 THR A N 1
ATOM 683 C CA . THR A 1 88 ? 4.564 -14.230 -2.049 1.00 95.06 88 THR A CA 1
ATOM 684 C C . THR A 1 88 ? 3.163 -14.632 -1.592 1.00 95.06 88 THR A C 1
ATOM 686 O O . THR A 1 88 ? 2.872 -14.602 -0.394 1.00 95.06 88 THR A O 1
ATOM 689 N N . LYS A 1 89 ? 2.300 -15.066 -2.520 1.00 93.75 89 LYS A N 1
ATOM 690 C CA . LYS A 1 89 ? 0.950 -15.561 -2.211 1.00 93.75 89 LYS A CA 1
ATOM 691 C C . LYS A 1 89 ? 1.001 -16.802 -1.321 1.00 93.75 89 LYS A C 1
ATOM 693 O O . LYS A 1 89 ? 0.294 -16.837 -0.315 1.00 93.75 89 LYS A O 1
ATOM 698 N N . ALA A 1 90 ? 1.864 -17.769 -1.634 1.00 95.06 90 ALA A N 1
ATOM 699 C CA . ALA A 1 90 ? 2.072 -18.965 -0.821 1.00 95.06 90 ALA A CA 1
ATOM 700 C C . ALA A 1 90 ? 2.565 -18.613 0.595 1.00 95.06 90 ALA A C 1
ATOM 702 O O . ALA A 1 90 ? 2.049 -19.131 1.588 1.00 95.06 90 ALA A O 1
ATOM 703 N N . GLY A 1 91 ? 3.496 -17.661 0.710 1.00 94.69 91 GLY A N 1
ATOM 704 C CA . GLY A 1 91 ? 3.967 -17.142 1.995 1.00 94.69 91 GLY A CA 1
ATOM 705 C C . GLY A 1 91 ? 2.858 -16.472 2.813 1.00 94.69 91 GLY A C 1
ATOM 706 O O . GLY A 1 91 ? 2.706 -16.759 4.003 1.00 94.69 91 GLY A O 1
ATOM 707 N N . LEU A 1 92 ? 2.037 -15.624 2.181 1.00 94.88 92 LEU A N 1
ATOM 708 C CA . LEU A 1 92 ? 0.874 -15.002 2.824 1.00 94.88 92 LEU A CA 1
ATOM 709 C C . LEU A 1 92 ? -0.156 -16.045 3.271 1.00 94.88 92 LEU A C 1
ATOM 711 O O . LEU A 1 92 ? -0.685 -15.933 4.377 1.00 94.88 92 LEU A O 1
ATOM 715 N N . ALA A 1 93 ? -0.438 -17.049 2.439 1.00 93.31 93 ALA A N 1
ATOM 716 C CA . ALA A 1 93 ? -1.369 -18.127 2.759 1.00 93.31 93 ALA A CA 1
ATOM 717 C C . ALA A 1 93 ? -0.886 -18.940 3.970 1.00 93.31 93 ALA A C 1
ATOM 719 O O . ALA A 1 93 ? -1.639 -19.119 4.925 1.00 93.31 93 ALA A O 1
ATOM 720 N N . SER A 1 94 ? 0.393 -19.330 3.992 1.00 94.25 94 SER A N 1
ATOM 721 C CA . SER A 1 94 ? 1.010 -20.006 5.141 1.00 94.25 94 SER A CA 1
ATOM 722 C C . SER A 1 94 ? 0.962 -19.147 6.412 1.00 94.25 94 SER A C 1
ATOM 724 O O . SER A 1 94 ? 0.629 -19.636 7.491 1.00 94.25 94 SER A O 1
ATOM 726 N N . ALA A 1 95 ? 1.227 -17.840 6.305 1.00 93.12 95 ALA A N 1
ATOM 727 C CA . ALA A 1 95 ? 1.131 -16.932 7.443 1.00 93.12 95 ALA A CA 1
ATOM 728 C C . ALA A 1 95 ? -0.304 -16.824 7.990 1.00 93.12 95 ALA A C 1
ATOM 730 O O . ALA A 1 95 ? -0.490 -16.859 9.207 1.00 93.12 95 ALA A O 1
ATOM 731 N N . ARG A 1 96 ? -1.310 -16.745 7.110 1.00 91.00 96 ARG A N 1
ATOM 732 C CA . ARG A 1 96 ? -2.731 -16.744 7.494 1.00 91.00 96 ARG A CA 1
ATOM 733 C C . ARG A 1 96 ? -3.159 -18.063 8.137 1.00 91.00 96 ARG A C 1
ATOM 735 O O . ARG A 1 96 ? -3.869 -18.018 9.133 1.00 91.00 96 ARG A O 1
ATOM 742 N N . ALA A 1 97 ? -2.688 -19.208 7.634 1.00 92.56 97 ALA A N 1
ATOM 743 C CA . ALA A 1 97 ? -2.957 -20.522 8.230 1.00 92.56 97 ALA A CA 1
ATOM 744 C C . ALA A 1 97 ? -2.418 -20.636 9.668 1.00 92.56 97 ALA A C 1
ATOM 746 O O . ALA A 1 97 ? -3.027 -21.283 10.511 1.00 92.56 97 ALA A O 1
ATOM 747 N N . ARG A 1 98 ? -1.319 -19.935 9.978 1.00 93.19 98 ARG A N 1
ATOM 748 C CA . ARG A 1 98 ? -0.790 -19.779 11.347 1.00 93.19 98 ARG A CA 1
ATOM 749 C C . ARG A 1 98 ? -1.507 -18.702 12.178 1.00 93.19 98 ARG A C 1
ATOM 751 O O . ARG A 1 98 ? -1.022 -18.337 13.243 1.00 93.19 98 ARG A O 1
ATOM 758 N N . GLY A 1 99 ? -2.615 -18.145 11.691 1.00 87.62 99 GLY A N 1
ATOM 759 C CA . GLY A 1 99 ? -3.409 -17.139 12.400 1.00 87.62 99 GLY A CA 1
ATOM 760 C C . GLY A 1 99 ? -2.896 -15.699 12.289 1.00 87.62 99 GLY A C 1
ATOM 761 O O . GLY A 1 99 ? -3.374 -14.828 13.014 1.00 87.62 99 GLY A O 1
ATOM 762 N N . ARG A 1 100 ? -1.939 -15.393 11.397 1.00 88.12 100 ARG A N 1
ATOM 763 C CA . ARG A 1 100 ? -1.515 -14.000 11.179 1.00 88.12 100 ARG A CA 1
ATOM 764 C C . ARG A 1 100 ? -2.574 -13.239 10.380 1.00 88.12 100 ARG A C 1
ATOM 766 O O . ARG A 1 100 ? -2.709 -13.432 9.170 1.00 88.12 100 ARG A O 1
ATOM 773 N N . SER A 1 101 ? -3.225 -12.278 11.025 1.00 81.19 101 SER A N 1
ATOM 774 C CA . SER A 1 101 ? -4.036 -11.260 10.354 1.00 81.19 101 SER A CA 1
ATOM 775 C C . SER A 1 101 ? -3.117 -10.177 9.776 1.00 81.19 101 SER A C 1
ATOM 777 O O . SER A 1 101 ? -2.468 -9.439 10.514 1.00 81.19 101 SER A O 1
ATOM 779 N N . GLY A 1 102 ? -2.982 -10.141 8.447 1.00 84.69 102 GLY A N 1
ATOM 780 C CA . GLY A 1 102 ? -2.241 -9.091 7.737 1.00 84.69 102 GLY A CA 1
ATOM 781 C C . GLY A 1 102 ? -3.002 -7.759 7.679 1.00 84.69 102 GLY A C 1
ATOM 782 O O . GLY A 1 102 ? -4.111 -7.648 8.189 1.00 84.69 102 GLY A O 1
ATOM 783 N N . GLY A 1 103 ? -2.422 -6.763 7.004 1.00 87.56 103 GLY A N 1
ATOM 784 C CA . GLY A 1 103 ? -3.014 -5.428 6.854 1.00 87.56 103 GLY A CA 1
ATOM 785 C C . GLY A 1 103 ? -2.526 -4.418 7.897 1.00 87.56 103 GLY A C 1
ATOM 786 O O . GLY A 1 103 ? -1.694 -4.732 8.749 1.00 87.56 103 GLY A O 1
ATOM 787 N N . ALA A 1 104 ? -3.014 -3.181 7.790 1.00 85.19 104 ALA A N 1
ATOM 788 C CA . ALA A 1 104 ? -2.687 -2.123 8.739 1.00 85.19 104 ALA A CA 1
ATOM 789 C C . ALA A 1 104 ? -3.332 -2.414 10.109 1.00 85.19 104 ALA A C 1
ATOM 791 O O . ALA A 1 104 ? -4.497 -2.820 10.156 1.00 85.19 104 ALA A O 1
ATOM 792 N N . PRO A 1 105 ? -2.616 -2.204 11.226 1.00 83.12 105 PRO A N 1
ATOM 793 C CA . PRO 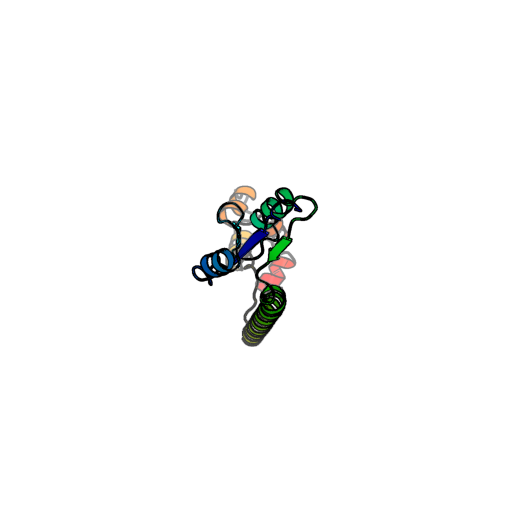A 1 105 ? -3.172 -2.431 12.551 1.00 83.12 105 PRO A CA 1
ATOM 794 C C . PRO A 1 105 ? -4.345 -1.484 12.823 1.00 83.12 105 PRO A C 1
ATOM 796 O O . PRO A 1 105 ? -4.338 -0.313 12.438 1.00 83.12 105 PRO A O 1
ATOM 799 N N . TYR A 1 106 ? -5.355 -1.992 13.525 1.00 85.81 106 TYR A N 1
ATOM 800 C CA . TYR A 1 106 ? -6.509 -1.189 13.901 1.00 85.81 106 TYR A CA 1
ATOM 801 C C . TYR A 1 106 ? -6.124 -0.122 14.937 1.00 85.81 106 TYR A C 1
ATOM 803 O O . TYR A 1 106 ? -5.480 -0.429 15.942 1.00 85.81 106 TYR A O 1
ATOM 811 N N . LYS A 1 107 ? -6.520 1.137 14.699 1.00 87.44 107 LYS A N 1
ATOM 812 C CA . LYS A 1 107 ? -6.101 2.277 15.537 1.00 87.44 107 LYS A CA 1
ATOM 813 C C . LYS A 1 107 ? -6.702 2.260 16.947 1.00 87.44 107 LYS A C 1
ATOM 815 O O . LYS A 1 107 ? -6.050 2.735 17.882 1.00 87.44 107 LYS A O 1
ATOM 820 N N . MET A 1 108 ? -7.927 1.746 17.096 1.00 90.25 108 MET A N 1
ATOM 821 C CA . MET A 1 108 ? -8.621 1.646 18.382 1.00 90.25 108 MET A CA 1
ATOM 822 C C . MET A 1 108 ? -8.289 0.307 19.047 1.00 90.25 108 MET A C 1
ATOM 824 O O . MET A 1 108 ? -8.603 -0.759 18.527 1.00 90.25 108 MET A O 1
ATOM 828 N N . THR A 1 109 ? -7.643 0.350 20.207 1.00 92.50 109 THR A N 1
ATOM 829 C CA . THR A 1 109 ? -7.311 -0.848 20.988 1.00 92.50 109 THR A CA 1
ATOM 830 C C . THR A 1 109 ? -8.276 -0.993 22.158 1.00 92.50 109 THR A C 1
ATOM 832 O O . THR A 1 109 ? -8.934 -0.032 22.546 1.00 92.50 109 THR A O 1
ATOM 835 N N . VAL A 1 110 ? -8.337 -2.178 22.769 1.00 92.31 110 VAL A N 1
ATOM 836 C CA . VAL A 1 110 ? -9.156 -2.394 23.977 1.00 92.31 110 VAL A CA 1
ATOM 837 C C . VAL A 1 110 ? -8.723 -1.459 25.113 1.00 92.31 110 VAL A C 1
ATOM 839 O O . VAL A 1 110 ? -9.563 -0.951 25.847 1.00 92.31 110 VAL A O 1
ATOM 842 N N . ALA A 1 111 ? -7.421 -1.181 25.231 1.00 93.00 111 ALA A N 1
ATOM 843 C CA . ALA A 1 111 ? -6.902 -0.227 26.207 1.00 93.00 111 ALA A CA 1
ATOM 844 C C . ALA A 1 111 ? -7.424 1.194 25.942 1.00 93.00 111 ALA A C 1
ATOM 846 O O . ALA A 1 111 ? -7.987 1.811 26.840 1.00 93.00 111 ALA A O 1
ATOM 847 N N . LYS A 1 112 ? -7.324 1.675 24.694 1.00 94.38 112 LYS A N 1
ATOM 848 C CA . LYS A 1 112 ? -7.867 2.985 24.304 1.00 94.38 112 LYS A CA 1
ATOM 849 C C . LYS A 1 112 ? -9.378 3.062 24.498 1.00 94.38 112 LYS A C 1
ATOM 851 O O . LYS A 1 112 ? -9.869 4.090 24.937 1.00 94.38 112 LYS A O 1
ATOM 856 N N . LEU A 1 113 ? -10.100 1.976 24.217 1.00 94.81 113 LEU A N 1
ATOM 857 C CA . LEU A 1 113 ? -11.543 1.904 24.421 1.00 94.81 113 LEU A CA 1
ATOM 858 C C . LEU A 1 113 ? -11.911 2.070 25.899 1.00 94.81 113 LEU A C 1
ATOM 860 O O . LEU A 1 113 ? -12.787 2.862 26.215 1.00 94.81 113 LEU A O 1
ATOM 864 N N . ARG A 1 114 ? -11.217 1.375 26.806 1.00 93.75 114 ARG A N 1
ATOM 865 C CA . ARG A 1 114 ? -11.449 1.502 28.255 1.00 93.75 114 ARG A CA 1
ATOM 866 C C . ARG A 1 114 ? -11.149 2.910 28.766 1.00 93.75 114 ARG A C 1
ATOM 868 O O . ARG A 1 114 ? -11.925 3.443 29.547 1.00 93.75 114 ARG A O 1
ATOM 875 N N . LEU A 1 115 ? -10.052 3.509 28.299 1.00 94.44 115 LEU A N 1
ATOM 876 C CA . LEU A 1 115 ? -9.701 4.893 28.631 1.00 94.44 115 LEU A CA 1
ATOM 877 C C . LEU A 1 115 ? -10.760 5.873 28.117 1.00 94.44 115 LEU A C 1
ATOM 879 O O . LEU A 1 115 ? -11.198 6.745 28.857 1.00 94.44 115 LEU A O 1
ATOM 883 N N . ALA A 1 116 ? -11.217 5.685 26.878 1.00 94.94 116 ALA A N 1
ATOM 884 C CA . ALA A 1 116 ? -12.292 6.478 26.304 1.00 94.94 116 ALA A CA 1
ATOM 885 C C . ALA A 1 116 ? -13.585 6.358 27.123 1.00 94.94 116 ALA A C 1
ATOM 887 O O . ALA A 1 116 ? -14.158 7.378 27.468 1.00 94.94 116 ALA A O 1
ATOM 888 N N . MET A 1 117 ? -14.014 5.149 27.495 1.00 94.50 117 MET A N 1
ATOM 889 C CA . MET A 1 117 ? -15.216 4.953 28.321 1.00 94.50 117 MET A CA 1
ATOM 890 C C . MET A 1 117 ? -15.144 5.678 29.669 1.00 94.50 117 MET A C 1
ATOM 892 O O . MET A 1 117 ? -16.158 6.173 30.136 1.00 94.50 117 MET A O 1
ATOM 896 N N . ALA A 1 118 ? -13.964 5.734 30.293 1.00 93.38 118 ALA A N 1
ATOM 897 C CA . ALA A 1 118 ? -13.784 6.396 31.585 1.00 93.38 118 ALA A CA 1
ATOM 898 C C . ALA A 1 118 ? -13.738 7.930 31.480 1.00 93.38 118 ALA A C 1
ATOM 900 O O . ALA A 1 118 ? -14.154 8.621 32.408 1.00 93.38 118 ALA A O 1
ATOM 901 N N . ALA A 1 119 ? -13.194 8.453 30.378 1.00 93.75 119 ALA A N 1
ATOM 902 C CA . ALA A 1 119 ? -13.075 9.890 30.148 1.00 93.75 119 ALA A CA 1
ATOM 903 C C . ALA A 1 119 ? -14.386 10.508 29.641 1.00 93.75 119 ALA A C 1
ATOM 905 O O . ALA A 1 119 ? -14.733 11.626 30.017 1.00 93.75 119 ALA A O 1
ATOM 906 N N . MET A 1 120 ? -15.110 9.796 28.779 1.00 93.62 120 MET A N 1
ATOM 907 C CA . MET A 1 120 ? -16.427 10.209 28.294 1.00 93.62 120 MET A CA 1
ATOM 908 C C . MET A 1 120 ? -17.428 10.265 29.465 1.00 93.62 120 MET A C 1
ATOM 910 O O . MET A 1 120 ? -17.297 9.519 30.431 1.00 93.62 120 MET A O 1
ATOM 914 N N . GLY A 1 121 ? -18.384 11.195 29.418 1.00 84.44 121 GLY A N 1
ATOM 915 C CA . GLY A 1 121 ? -19.309 11.472 30.526 1.00 84.44 121 GLY A CA 1
ATOM 916 C C . GLY A 1 121 ? -18.741 12.334 31.666 1.00 84.44 121 GLY A C 1
ATOM 917 O O . GLY A 1 121 ? -19.508 12.807 32.503 1.00 84.44 121 GLY A O 1
ATOM 918 N N . GLN A 1 122 ? -17.429 12.597 31.700 1.00 90.25 122 GLN A N 1
ATOM 919 C CA . GLN A 1 122 ? -16.854 13.567 32.637 1.00 90.25 122 GLN A CA 1
ATOM 920 C C . GLN A 1 122 ? -17.041 14.999 32.108 1.00 90.25 122 GLN A C 1
ATOM 922 O O . GLN A 1 122 ? -16.754 15.250 30.934 1.00 90.25 122 GLN A O 1
ATOM 927 N N . PRO A 1 123 ? -17.464 15.957 32.953 1.00 86.62 123 PRO A N 1
ATOM 928 C CA . PRO A 1 123 ? -17.751 17.328 32.521 1.00 86.62 123 PRO A CA 1
ATOM 929 C C . PRO A 1 123 ? -16.515 18.075 31.998 1.00 86.62 123 PRO A C 1
ATOM 931 O O . PRO A 1 123 ? -16.650 18.949 31.149 1.00 86.62 123 PRO A O 1
ATOM 934 N N . GLU A 1 124 ? -15.316 17.698 32.450 1.00 90.62 124 GLU A N 1
ATOM 935 C CA . GLU A 1 124 ? -14.047 18.333 32.062 1.00 90.62 124 GLU A CA 1
ATOM 936 C C . GLU A 1 124 ? -13.416 17.740 30.790 1.00 90.62 124 GLU A C 1
ATOM 938 O O . GLU A 1 124 ? -12.350 18.173 30.346 1.00 90.62 124 GLU A O 1
ATOM 943 N N . THR A 1 125 ? -14.034 16.723 30.184 1.00 90.56 125 THR A N 1
ATOM 944 C CA . THR A 1 125 ? -13.432 16.027 29.043 1.00 90.56 125 THR A CA 1
ATOM 945 C C . THR A 1 125 ? -13.750 16.719 27.720 1.00 90.56 125 THR A C 1
ATOM 947 O O . THR A 1 125 ? -14.852 16.615 27.179 1.00 90.56 125 THR A O 1
ATOM 950 N N . THR A 1 126 ? -12.732 17.322 27.104 1.00 94.25 126 THR A N 1
ATOM 951 C CA . THR A 1 126 ? -12.809 17.809 25.720 1.00 94.25 126 THR A CA 1
ATOM 952 C C . THR A 1 126 ? -12.556 16.674 24.726 1.00 94.25 126 THR A C 1
ATOM 954 O O . THR A 1 126 ? -11.447 16.155 24.596 1.00 94.25 126 THR A O 1
ATOM 957 N N . VAL A 1 127 ? -13.574 16.321 23.933 1.00 93.81 127 VAL A N 1
ATOM 958 C CA . VAL A 1 127 ? -13.506 15.208 22.960 1.00 93.81 127 VAL A CA 1
ATOM 959 C C . VAL A 1 127 ? -12.391 15.384 21.919 1.00 93.81 127 VAL A C 1
ATOM 961 O O . VAL A 1 127 ? -11.813 14.405 21.448 1.00 93.81 127 VAL A O 1
ATOM 964 N N . GLY A 1 128 ? -12.093 16.628 21.525 1.00 94.88 128 GLY A N 1
ATOM 965 C CA . GLY A 1 128 ? -10.992 16.937 20.606 1.00 94.88 128 GLY A CA 1
ATOM 966 C C . GLY A 1 128 ? -9.632 16.521 21.162 1.00 94.88 128 GLY A C 1
ATOM 967 O O . GLY A 1 128 ? -8.913 15.773 20.502 1.00 94.88 128 GLY A O 1
ATOM 968 N N . ASP A 1 129 ? -9.335 16.948 22.384 1.00 95.62 129 ASP A N 1
ATOM 969 C CA . ASP A 1 129 ? -8.059 16.683 23.049 1.00 95.62 129 ASP A CA 1
ATOM 970 C C . ASP A 1 129 ? -7.915 15.198 23.379 1.00 95.62 129 ASP A C 1
ATOM 972 O O . ASP A 1 129 ? -6.883 14.599 23.087 1.00 95.62 129 ASP A O 1
ATOM 976 N N . LEU A 1 130 ? -9.003 14.562 23.831 1.00 94.50 130 LEU A N 1
ATOM 977 C CA . LEU A 1 130 ? -9.056 13.114 24.031 1.00 94.50 130 LEU A CA 1
ATOM 978 C C . LEU A 1 130 ? -8.715 12.340 22.746 1.00 94.50 130 LEU A C 1
ATOM 980 O O . LEU A 1 130 ? -7.963 11.368 22.775 1.00 94.50 130 LEU A O 1
ATOM 984 N N . CYS A 1 131 ? -9.259 12.754 21.598 1.00 96.00 131 CYS A N 1
ATOM 985 C CA . CYS A 1 131 ? -8.971 12.114 20.313 1.00 96.00 131 CYS A CA 1
ATOM 986 C C . CYS A 1 131 ? -7.506 12.282 19.892 1.00 96.00 131 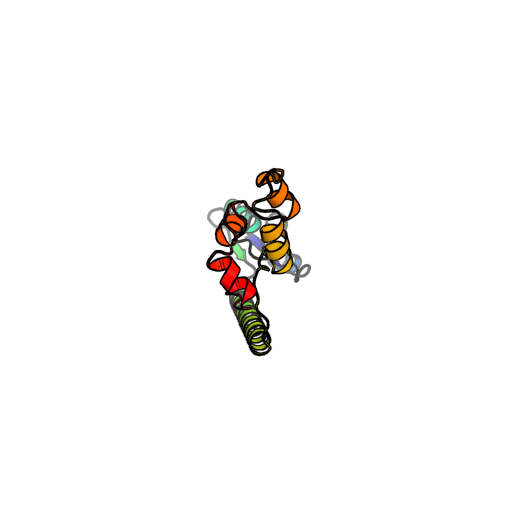CYS A C 1
ATOM 988 O O . CYS A 1 131 ? -6.910 11.328 19.383 1.00 96.00 131 CYS A O 1
ATOM 990 N N . ASN A 1 132 ? -6.939 13.471 20.112 1.00 96.25 132 ASN A N 1
ATOM 991 C CA . ASN A 1 132 ? -5.539 13.762 19.816 1.00 96.25 132 ASN A CA 1
ATOM 992 C C . ASN A 1 132 ? -4.610 12.890 20.666 1.00 96.25 132 ASN A C 1
ATOM 994 O O . ASN A 1 132 ? -3.745 12.213 20.112 1.00 96.25 132 ASN A O 1
ATOM 998 N N . GLU A 1 133 ? -4.867 12.814 21.972 1.00 94.88 133 GLU A N 1
ATOM 999 C CA . GLU A 1 133 ? -4.094 12.005 22.919 1.00 94.88 133 GLU A CA 1
ATOM 1000 C C . GLU A 1 133 ? -4.169 10.508 22.582 1.00 94.88 133 GLU A C 1
ATOM 1002 O O . GLU A 1 133 ? -3.169 9.791 22.529 1.00 94.88 133 GLU A O 1
ATOM 1007 N N . LEU A 1 134 ? -5.367 10.016 22.254 1.00 94.31 134 LEU A N 1
ATOM 1008 C CA . LEU A 1 134 ? -5.568 8.623 21.855 1.00 94.31 134 LEU A CA 1
ATOM 1009 C C . LEU A 1 134 ? -5.093 8.330 20.416 1.00 94.31 134 LEU A C 1
ATOM 1011 O O . LEU A 1 134 ? -5.075 7.160 20.002 1.00 94.31 134 LEU A O 1
ATOM 1015 N N . GLY A 1 135 ? -4.712 9.344 19.632 1.00 94.56 135 GLY A N 1
ATOM 1016 C CA . GLY A 1 135 ? -4.280 9.212 18.237 1.00 94.56 135 GLY A CA 1
ATOM 1017 C C . GLY A 1 135 ? -5.364 8.647 17.308 1.00 94.56 135 GLY A C 1
ATOM 1018 O O . GLY A 1 135 ? -5.076 7.848 16.407 1.00 94.56 135 GLY A O 1
ATOM 1019 N N . ILE A 1 136 ? -6.628 8.997 17.554 1.00 94.94 136 ILE A N 1
ATOM 1020 C CA . ILE A 1 136 ? -7.802 8.532 16.802 1.00 94.94 136 ILE A CA 1
ATOM 1021 C C . ILE A 1 136 ? -8.640 9.716 16.322 1.00 94.94 136 ILE A C 1
ATOM 1023 O O . ILE A 1 136 ? -8.535 10.824 16.826 1.00 94.94 136 ILE A O 1
ATOM 1027 N N . THR A 1 137 ? -9.503 9.489 15.334 1.00 95.62 137 THR A N 1
ATOM 1028 C CA . THR A 1 137 ? -10.448 10.528 14.899 1.00 95.62 137 THR A CA 1
ATOM 1029 C C . THR A 1 137 ? -11.700 10.518 15.776 1.00 95.62 137 THR A C 1
ATOM 1031 O O . THR A 1 137 ? -12.075 9.466 16.303 1.00 95.62 137 THR A O 1
ATOM 1034 N N . ARG A 1 138 ? -12.418 11.649 15.845 1.00 95.44 138 ARG A N 1
ATOM 1035 C CA . ARG A 1 138 ? -13.741 11.726 16.498 1.00 95.44 138 ARG A CA 1
ATOM 1036 C C . ARG A 1 138 ? -14.718 10.689 15.946 1.00 95.44 138 ARG A C 1
ATOM 1038 O O . ARG A 1 138 ? -15.456 10.067 16.700 1.00 95.44 138 ARG A O 1
ATOM 1045 N N . GLN A 1 139 ? -14.676 10.445 14.635 1.00 94.69 139 GLN A N 1
ATOM 1046 C CA . GLN A 1 139 ? -15.487 9.410 13.995 1.00 94.69 139 GLN A CA 1
ATOM 1047 C C . GLN A 1 139 ? -15.138 8.017 14.527 1.00 94.69 139 GLN A C 1
ATOM 1049 O O . GLN A 1 139 ? -16.028 7.220 14.807 1.00 94.69 139 GLN A O 1
ATOM 1054 N N . THR A 1 140 ? -13.849 7.708 14.687 1.00 94.69 140 THR A N 1
ATOM 1055 C CA . THR A 1 140 ? -13.423 6.438 15.283 1.00 94.69 140 THR A CA 1
ATOM 1056 C C . THR A 1 140 ? -13.913 6.323 16.723 1.00 94.69 140 THR A C 1
ATOM 1058 O O . THR A 1 140 ? -14.444 5.277 17.072 1.00 94.69 140 THR A O 1
ATOM 1061 N N . LEU A 1 141 ? -13.796 7.376 17.534 1.00 95.50 141 LEU A N 1
ATOM 1062 C CA . LEU A 1 141 ? -14.276 7.378 18.918 1.00 95.50 141 LEU A CA 1
ATOM 1063 C C . LEU A 1 141 ? -15.789 7.106 18.996 1.00 95.50 141 LEU A C 1
ATOM 1065 O O . LEU A 1 141 ? -16.200 6.112 19.594 1.00 95.50 141 LEU A O 1
ATOM 1069 N N . TYR A 1 142 ? -16.602 7.906 18.300 1.00 95.62 142 TYR A N 1
ATOM 1070 C CA . TYR A 1 142 ? -18.067 7.821 18.363 1.00 95.62 142 TYR A CA 1
ATOM 1071 C C . TYR A 1 142 ? -18.673 6.558 17.756 1.00 95.62 142 TYR A C 1
ATOM 1073 O O . TYR A 1 142 ? -19.829 6.248 18.011 1.00 95.62 142 TYR A O 1
ATOM 1081 N N . ARG A 1 143 ? -17.922 5.794 16.961 1.00 94.88 143 ARG A N 1
ATOM 1082 C CA . ARG A 1 143 ? -18.363 4.456 16.541 1.00 94.88 143 ARG A CA 1
ATOM 1083 C C . ARG A 1 143 ? -18.345 3.443 17.686 1.00 94.88 143 ARG A C 1
ATOM 1085 O O . ARG A 1 143 ? -19.089 2.468 17.630 1.00 94.88 143 ARG A O 1
ATOM 1092 N N . HIS A 1 144 ? -17.505 3.657 18.701 1.00 95.00 144 HIS A N 1
ATOM 1093 C CA . HIS A 1 144 ? -17.281 2.692 19.781 1.00 95.00 144 HIS A CA 1
ATOM 1094 C C . HIS A 1 144 ? -17.880 3.131 21.117 1.00 95.00 144 HIS A C 1
ATOM 1096 O O . HIS A 1 144 ? -18.284 2.259 21.883 1.00 95.00 144 HIS A O 1
ATOM 1102 N N . VAL A 1 145 ? -17.943 4.438 21.390 1.00 95.38 145 VAL A N 1
ATOM 1103 C CA . VAL A 1 145 ? -18.419 4.993 22.668 1.00 95.38 145 VAL A CA 1
ATOM 1104 C C . VAL A 1 145 ? -19.355 6.173 22.403 1.00 95.38 145 VAL A C 1
ATOM 1106 O O . VAL A 1 145 ? -19.134 6.944 21.468 1.00 95.38 145 VAL A O 1
ATOM 1109 N N . ASP A 1 146 ? -20.437 6.290 23.166 1.00 94.25 146 ASP A N 1
ATOM 1110 C CA . ASP A 1 146 ? -21.328 7.454 23.137 1.00 94.25 146 ASP A CA 1
ATOM 1111 C C . ASP A 1 146 ? -20.787 8.636 23.985 1.00 94.25 146 ASP A C 1
ATOM 1113 O O . ASP A 1 146 ? -19.760 8.492 24.651 1.00 94.25 146 ASP A O 1
ATOM 1117 N N . PRO A 1 147 ? -21.411 9.832 23.922 1.00 92.62 147 PRO A N 1
ATOM 1118 C CA . PRO A 1 147 ? -21.021 10.984 24.743 1.00 92.62 147 PRO A CA 1
ATOM 1119 C C . PRO A 1 147 ? -20.988 10.724 26.258 1.00 92.62 147 PRO A C 1
ATOM 1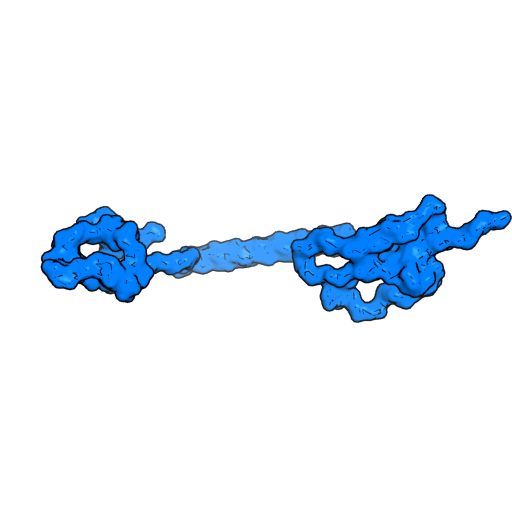121 O O . PRO A 1 147 ? -20.171 11.330 26.950 1.00 92.62 147 PRO A O 1
ATOM 1124 N N . ASP A 1 148 ? -21.822 9.804 26.743 1.00 91.25 148 ASP A N 1
ATOM 1125 C CA . ASP A 1 148 ? -21.994 9.472 28.161 1.00 91.25 148 ASP A CA 1
ATOM 1126 C C . ASP A 1 148 ? -21.030 8.369 28.645 1.00 91.25 148 ASP A C 1
ATOM 1128 O O . ASP A 1 148 ? -20.976 8.070 29.834 1.00 91.25 148 ASP A O 1
ATOM 1132 N N . GLY A 1 149 ? -20.254 7.762 27.740 1.00 90.50 149 GLY A N 1
ATOM 1133 C CA . GLY A 1 149 ? -19.280 6.711 28.049 1.00 90.50 149 GLY A CA 1
ATOM 1134 C C . GLY A 1 149 ? -19.768 5.274 27.839 1.00 90.50 149 GLY A C 1
ATOM 1135 O O . GLY A 1 149 ? -18.999 4.331 28.055 1.00 90.50 149 GLY A O 1
ATOM 1136 N N . ASN A 1 150 ? -20.994 5.063 27.353 1.00 94.06 150 ASN A N 1
ATOM 1137 C CA . ASN A 1 150 ? -21.520 3.728 27.077 1.00 94.06 150 ASN A CA 1
ATOM 1138 C C . ASN A 1 150 ? -21.023 3.168 25.738 1.00 94.06 150 ASN A C 1
ATOM 1140 O O . ASN A 1 150 ? -20.755 3.880 24.765 1.00 94.06 150 ASN A O 1
ATOM 1144 N N . LEU A 1 151 ? -20.924 1.838 25.677 1.00 93.94 151 LEU A N 1
ATOM 1145 C CA . LEU A 1 151 ? -20.435 1.112 24.507 1.00 93.94 151 LEU A CA 1
ATOM 1146 C C . LEU A 1 151 ? -21.471 1.040 23.382 1.00 93.94 151 LEU A C 1
ATOM 1148 O O . LEU A 1 151 ? -22.583 0.548 23.566 1.00 93.94 151 LEU A O 1
ATOM 1152 N N . ARG A 1 152 ? -21.028 1.394 22.176 1.00 94.19 152 ARG A N 1
ATOM 1153 C CA . ARG A 1 152 ? -21.739 1.157 20.911 1.00 94.19 152 ARG A CA 1
ATOM 1154 C C . ARG A 1 152 ? -21.298 -0.154 20.261 1.00 94.19 152 ARG A C 1
ATOM 1156 O O . ARG A 1 152 ? -20.312 -0.763 20.678 1.00 94.19 152 ARG A O 1
ATOM 1163 N N . ASP A 1 153 ? -21.984 -0.554 19.194 1.00 91.00 153 ASP A N 1
ATOM 1164 C CA . ASP A 1 153 ? -21.788 -1.829 18.490 1.00 91.00 153 ASP A CA 1
ATOM 1165 C C . ASP A 1 153 ? -20.322 -2.167 18.177 1.00 91.00 153 ASP A C 1
ATOM 1167 O O . ASP A 1 153 ? -19.874 -3.288 18.423 1.00 91.00 153 ASP A O 1
ATOM 1171 N N . ASP A 1 154 ? -19.546 -1.219 17.635 1.00 90.62 154 ASP A N 1
ATOM 1172 C CA . ASP A 1 154 ? -18.141 -1.478 17.287 1.00 90.62 154 ASP A CA 1
ATOM 1173 C C . ASP A 1 154 ? -17.261 -1.612 18.542 1.00 90.62 154 ASP A C 1
ATOM 1175 O O . ASP A 1 154 ? -16.318 -2.406 18.559 1.00 90.62 154 ASP A O 1
ATOM 1179 N N . GLY A 1 155 ? -17.599 -0.898 19.619 1.00 92.44 155 GLY A N 1
ATOM 1180 C CA . GLY A 1 155 ? -16.959 -1.033 20.928 1.00 92.44 155 GLY A CA 1
ATOM 1181 C C . GLY A 1 155 ? -17.226 -2.402 21.552 1.00 92.44 155 GLY A C 1
ATOM 1182 O O . GLY A 1 155 ? -16.294 -3.067 22.009 1.00 92.44 155 GLY A O 1
ATOM 1183 N N . GLN A 1 156 ? -18.475 -2.870 21.487 1.00 92.44 156 GLN A N 1
ATOM 1184 C CA . GLN A 1 156 ? -18.865 -4.200 21.959 1.00 92.44 156 GLN A CA 1
ATOM 1185 C C . GLN A 1 156 ? -18.137 -5.308 21.185 1.00 92.44 156 GLN A C 1
ATOM 1187 O O . GLN A 1 156 ? -17.578 -6.223 21.790 1.00 92.44 156 GLN A O 1
ATOM 1192 N N . LYS A 1 157 ? -18.064 -5.206 19.849 1.00 90.88 157 LYS A N 1
ATOM 1193 C CA . LYS A 1 157 ? -17.323 -6.161 19.002 1.00 90.88 157 LYS A CA 1
ATOM 1194 C C . LYS A 1 157 ? -15.835 -6.203 19.349 1.00 90.88 157 LYS A C 1
ATOM 1196 O O . LYS A 1 157 ? -15.258 -7.290 19.420 1.00 90.88 157 LYS A O 1
ATOM 1201 N N . LEU A 1 158 ? -15.227 -5.038 19.590 1.00 90.31 158 LEU A N 1
ATOM 1202 C CA . LEU A 1 158 ? -13.816 -4.935 19.956 1.00 90.31 158 LEU A CA 1
ATOM 1203 C C . LEU A 1 158 ? -13.531 -5.593 21.314 1.00 90.31 158 LEU A C 1
ATOM 1205 O O . LEU A 1 158 ? -12.524 -6.290 21.449 1.00 90.31 158 LEU A O 1
ATOM 1209 N N . LEU A 1 159 ? -14.418 -5.409 22.298 1.00 88.44 159 LEU A N 1
ATOM 1210 C CA . LEU A 1 159 ? -14.294 -6.020 23.623 1.00 88.44 159 LEU A CA 1
ATOM 1211 C C . LEU A 1 159 ? -14.525 -7.539 23.585 1.00 88.44 159 LEU A C 1
ATOM 1213 O O . LEU A 1 159 ? -13.822 -8.282 24.265 1.00 88.44 159 LEU A O 1
ATOM 1217 N N . ALA A 1 160 ? -15.438 -8.005 22.730 1.00 87.44 160 ALA A N 1
ATOM 1218 C CA . ALA A 1 160 ? -15.716 -9.423 22.504 1.00 87.44 160 ALA A CA 1
ATOM 1219 C C . ALA A 1 160 ? -14.600 -10.170 21.740 1.00 87.44 160 ALA A C 1
ATOM 1221 O O . ALA A 1 160 ? -14.775 -11.330 21.372 1.00 87.44 160 ALA A O 1
ATOM 1222 N N . GLY A 1 161 ? -13.475 -9.513 21.432 1.00 77.56 161 GLY A N 1
ATOM 1223 C CA . GLY A 1 161 ? -12.353 -10.118 20.709 1.00 77.56 161 GLY A CA 1
ATOM 1224 C C . GLY A 1 161 ? -12.638 -10.412 19.232 1.00 77.56 161 GLY A C 1
ATOM 1225 O O . GLY A 1 161 ? -11.767 -10.932 18.535 1.00 77.56 161 GLY A O 1
ATOM 1226 N N . ARG A 1 162 ? -13.817 -10.033 18.718 1.00 66.44 162 ARG A N 1
ATOM 1227 C CA . ARG A 1 162 ? -14.167 -10.136 17.298 1.00 66.44 162 ARG A CA 1
ATOM 1228 C C . ARG A 1 162 ? -13.517 -8.979 16.544 1.00 66.44 162 ARG A C 1
ATOM 1230 O O . ARG A 1 162 ? -14.179 -8.019 16.153 1.00 66.44 162 ARG A O 1
ATOM 1237 N N . ARG A 1 163 ? -12.195 -9.049 16.360 1.00 59.66 163 ARG A N 1
ATOM 1238 C CA . ARG A 1 163 ? -11.524 -8.209 15.361 1.00 59.66 163 ARG A CA 1
ATOM 1239 C C . ARG A 1 163 ? -12.099 -8.595 13.997 1.00 59.66 163 ARG A C 1
ATOM 1241 O O . ARG A 1 163 ? -12.065 -9.771 13.647 1.00 59.66 163 ARG A O 1
ATOM 1248 N N . LYS A 1 164 ? -12.696 -7.624 13.304 1.00 53.12 164 LYS A N 1
ATOM 1249 C CA . LYS A 1 164 ? -13.123 -7.791 11.912 1.00 53.12 164 LYS A CA 1
ATOM 1250 C C . LYS A 1 164 ? -11.914 -8.086 11.028 1.00 53.12 164 LYS A C 1
ATOM 1252 O O . LYS A 1 164 ? -10.845 -7.495 11.305 1.00 53.12 164 LYS A O 1
#